Protein AF-A0A2B9E873-F1 (afdb_monomer)

Structure (mmCIF, N/CA/C/O backbone):
data_AF-A0A2B9E873-F1
#
_entry.id   AF-A0A2B9E873-F1
#
loop_
_atom_site.group_PDB
_atom_site.id
_atom_site.type_symbol
_atom_site.label_atom_id
_atom_site.label_alt_id
_atom_site.label_comp_id
_atom_site.label_asym_id
_atom_site.label_entity_id
_atom_site.label_seq_id
_atom_site.pdbx_PDB_ins_code
_atom_site.Cartn_x
_atom_site.Cartn_y
_atom_site.Cartn_z
_atom_site.occupancy
_atom_site.B_iso_or_equiv
_atom_site.auth_seq_id
_atom_site.auth_comp_id
_atom_site.auth_asym_id
_atom_site.auth_atom_id
_atom_site.pdbx_PDB_model_num
ATOM 1 N N . MET A 1 1 ? 6.343 -7.743 -10.467 1.00 76.81 1 MET A N 1
ATOM 2 C CA . MET A 1 1 ? 6.684 -6.297 -10.453 1.00 76.81 1 MET A CA 1
ATOM 3 C C . MET A 1 1 ? 8.105 -6.110 -9.955 1.00 76.81 1 MET A C 1
ATOM 5 O O . MET A 1 1 ? 8.601 -6.992 -9.264 1.00 76.81 1 MET A O 1
ATOM 9 N N . ARG A 1 2 ? 8.770 -4.999 -10.288 1.00 83.94 2 ARG A N 1
ATOM 10 C CA . ARG A 1 2 ? 10.109 -4.695 -9.752 1.00 83.94 2 ARG A CA 1
ATOM 11 C C . ARG A 1 2 ? 10.002 -4.169 -8.318 1.00 83.94 2 ARG A C 1
ATOM 13 O O . ARG A 1 2 ? 9.048 -3.472 -7.991 1.00 83.94 2 ARG A O 1
ATOM 20 N N . LYS A 1 3 ? 11.014 -4.428 -7.480 1.00 87.50 3 LYS A N 1
ATOM 21 C CA . LYS A 1 3 ? 11.056 -3.984 -6.069 1.00 87.50 3 LYS A CA 1
ATOM 22 C C . LYS A 1 3 ? 10.774 -2.485 -5.904 1.00 87.50 3 LYS A C 1
ATOM 24 O O . LYS A 1 3 ? 9.982 -2.103 -5.053 1.00 87.50 3 LYS A O 1
ATOM 29 N N . GLY A 1 4 ? 11.365 -1.644 -6.756 1.00 86.38 4 GLY A N 1
ATOM 30 C CA . GLY A 1 4 ? 11.126 -0.199 -6.725 1.00 86.38 4 GLY A CA 1
ATOM 31 C C . GLY A 1 4 ? 9.665 0.185 -6.985 1.00 86.38 4 GLY A C 1
ATOM 32 O O . GLY A 1 4 ? 9.165 1.111 -6.363 1.00 86.38 4 GLY A O 1
ATOM 33 N N . GLU A 1 5 ? 8.958 -0.537 -7.857 1.00 84.81 5 GLU A N 1
ATOM 34 C CA . GLU A 1 5 ? 7.540 -0.282 -8.165 1.00 84.81 5 GLU A CA 1
ATOM 35 C C . GLU A 1 5 ? 6.639 -0.653 -6.977 1.00 84.81 5 GLU A C 1
ATOM 37 O O . GLU A 1 5 ? 5.705 0.080 -6.671 1.00 84.81 5 GLU A O 1
ATOM 42 N N . ILE A 1 6 ? 6.956 -1.743 -6.266 1.00 87.75 6 ILE A N 1
ATOM 43 C CA . ILE A 1 6 ? 6.250 -2.150 -5.037 1.00 87.75 6 ILE A CA 1
ATOM 44 C C . ILE A 1 6 ? 6.419 -1.084 -3.948 1.00 87.75 6 ILE A C 1
ATOM 46 O O . ILE A 1 6 ? 5.447 -0.656 -3.339 1.00 87.75 6 ILE A O 1
ATOM 50 N N . LEU A 1 7 ? 7.647 -0.604 -3.737 1.00 88.44 7 LEU A N 1
ATOM 51 C CA . LEU A 1 7 ? 7.936 0.435 -2.740 1.00 88.44 7 LEU A CA 1
ATOM 52 C C . LEU A 1 7 ? 7.364 1.806 -3.127 1.00 88.44 7 LEU A C 1
ATOM 54 O O . LEU A 1 7 ? 7.104 2.647 -2.273 1.00 88.44 7 LEU A O 1
ATOM 58 N N . GLY A 1 8 ? 7.161 2.035 -4.423 1.00 87.19 8 GLY A N 1
ATOM 59 C CA . GLY A 1 8 ? 6.495 3.216 -4.953 1.00 87.19 8 GLY A CA 1
ATOM 60 C C . GLY A 1 8 ? 4.972 3.094 -5.008 1.00 87.19 8 GLY A C 1
ATOM 61 O O . GLY A 1 8 ? 4.328 4.007 -5.517 1.00 87.19 8 GLY A O 1
ATOM 62 N N . LEU A 1 9 ? 4.355 2.017 -4.528 1.00 87.88 9 LEU A N 1
ATOM 63 C CA . LEU A 1 9 ? 2.913 1.834 -4.671 1.00 87.88 9 LEU A CA 1
ATOM 64 C C . LEU A 1 9 ? 2.107 2.885 -3.888 1.00 87.88 9 LEU A C 1
ATOM 66 O O . LEU A 1 9 ? 2.588 3.490 -2.927 1.00 87.88 9 LEU A O 1
ATOM 70 N N . GLN A 1 10 ? 0.872 3.136 -4.323 1.00 87.69 10 GLN A N 1
ATOM 71 C CA . GLN A 1 10 ? -0.100 3.954 -3.597 1.00 87.69 10 GLN A CA 1
ATOM 72 C C . GLN A 1 10 ? -1.452 3.255 -3.583 1.00 87.69 10 GLN A C 1
ATOM 74 O O . GLN A 1 10 ? -1.867 2.722 -4.609 1.00 87.69 10 GLN A O 1
ATOM 79 N N . TRP A 1 11 ? -2.164 3.352 -2.459 1.00 88.56 11 TRP A N 1
ATOM 80 C CA . TRP A 1 11 ? -3.516 2.806 -2.302 1.00 88.56 11 TRP A CA 1
ATOM 81 C C . TRP A 1 11 ? -4.494 3.312 -3.365 1.00 88.56 11 TRP A C 1
ATOM 83 O O . TRP A 1 11 ? -5.229 2.521 -3.939 1.00 88.56 11 TRP A O 1
ATOM 93 N N . LYS A 1 12 ? -4.418 4.601 -3.727 1.00 87.62 12 LYS A N 1
ATOM 94 C CA . LYS A 1 12 ? -5.267 5.213 -4.768 1.00 87.62 12 LYS A CA 1
ATOM 95 C C . LYS A 1 12 ? -5.089 4.615 -6.172 1.00 87.62 12 LYS A C 1
ATOM 97 O O . LYS A 1 12 ? -5.859 4.932 -7.069 1.00 87.62 12 LYS A O 1
ATOM 102 N N . ASN A 1 13 ? -4.035 3.829 -6.388 1.00 85.69 13 ASN A N 1
ATOM 103 C CA . ASN A 1 13 ? -3.754 3.218 -7.680 1.00 85.69 13 ASN A CA 1
ATOM 104 C C . ASN A 1 13 ? -4.289 1.777 -7.792 1.00 85.69 13 ASN A C 1
ATOM 106 O O . ASN A 1 13 ? -4.108 1.158 -8.845 1.00 85.69 13 ASN A O 1
ATOM 110 N N . ILE A 1 14 ? -4.869 1.231 -6.719 1.00 87.31 14 ILE A N 1
ATOM 111 C CA . ILE A 1 14 ? -5.466 -0.105 -6.681 1.00 87.31 14 ILE A CA 1
ATOM 112 C C . ILE A 1 14 ? -6.971 0.046 -6.904 1.00 87.31 14 ILE A C 1
ATOM 114 O O . ILE A 1 14 ? -7.638 0.778 -6.179 1.00 87.31 14 ILE A O 1
ATOM 118 N N . ASP A 1 15 ? -7.490 -0.657 -7.904 1.00 86.94 15 ASP A N 1
ATOM 119 C CA . ASP A 1 15 ? -8.917 -0.781 -8.177 1.00 86.94 15 ASP A CA 1
ATOM 120 C C . ASP A 1 15 ? -9.356 -2.180 -7.729 1.00 86.94 15 ASP A C 1
ATOM 122 O O . ASP A 1 15 ? -9.077 -3.173 -8.406 1.00 86.94 15 ASP A O 1
ATOM 126 N N . PHE A 1 16 ? -9.977 -2.259 -6.550 1.00 84.31 16 PHE A N 1
ATOM 127 C CA . PHE A 1 16 ? -10.418 -3.521 -5.952 1.00 84.31 16 PHE A CA 1
ATOM 128 C C . PHE A 1 16 ? -11.589 -4.151 -6.718 1.00 84.31 16 PHE A C 1
ATOM 130 O O . PHE A 1 16 ? -11.627 -5.372 -6.847 1.00 84.31 16 PHE A O 1
ATOM 137 N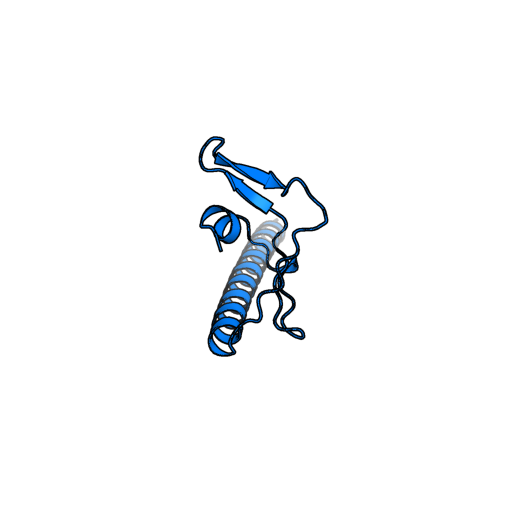 N . GLU A 1 17 ? -12.472 -3.334 -7.302 1.00 86.25 17 GLU A N 1
ATOM 138 C CA . GLU A 1 17 ? -13.625 -3.785 -8.095 1.00 86.25 17 GLU A CA 1
ATOM 139 C C . GLU A 1 17 ? -13.162 -4.488 -9.368 1.00 86.25 17 GLU A C 1
ATOM 141 O O . GLU A 1 17 ? -13.542 -5.619 -9.673 1.00 86.25 17 GLU A O 1
ATOM 146 N N . ARG A 1 18 ? -12.262 -3.832 -10.105 1.00 85.75 18 ARG A N 1
ATOM 147 C CA . ARG A 1 18 ? -11.692 -4.385 -11.338 1.00 85.75 18 ARG A CA 1
ATOM 148 C C . ARG A 1 18 ? -10.528 -5.331 -11.075 1.00 85.75 18 ARG A C 1
ATOM 150 O O . ARG A 1 18 ? -10.003 -5.919 -12.018 1.00 85.75 18 ARG A O 1
ATOM 157 N N . ARG A 1 19 ? -10.117 -5.480 -9.812 1.00 86.56 19 ARG A N 1
ATOM 158 C CA . ARG A 1 19 ? -8.963 -6.274 -9.367 1.00 86.56 19 ARG A CA 1
ATOM 159 C C . ARG A 1 19 ? -7.674 -5.877 -10.080 1.00 86.56 19 ARG A C 1
ATOM 161 O O . ARG A 1 19 ? -6.853 -6.736 -10.393 1.00 86.56 19 ARG A O 1
ATOM 168 N N . THR A 1 20 ? -7.511 -4.587 -10.370 1.00 84.69 20 THR A N 1
ATOM 169 C CA . THR A 1 20 ? -6.385 -4.082 -11.158 1.00 84.69 20 THR A CA 1
ATOM 170 C C . THR A 1 20 ? -5.485 -3.142 -10.375 1.00 84.69 20 THR A C 1
ATOM 172 O O . THR A 1 20 ? -5.891 -2.491 -9.415 1.00 84.69 20 THR A O 1
ATOM 175 N N . LEU A 1 21 ? -4.235 -3.047 -10.826 1.00 85.19 21 LEU A N 1
ATOM 176 C CA . LEU A 1 21 ? -3.259 -2.096 -10.319 1.00 85.19 21 LEU A CA 1
ATOM 177 C C . LEU A 1 21 ? -2.740 -1.194 -11.433 1.00 85.19 21 LEU A C 1
ATOM 179 O O . LEU A 1 21 ? -2.335 -1.672 -12.488 1.00 85.19 21 LEU A O 1
ATOM 183 N N . SER A 1 22 ? -2.646 0.105 -11.154 1.00 84.19 22 SER A N 1
ATOM 184 C CA . SER A 1 22 ? -1.877 1.043 -11.975 1.00 84.19 22 SER A CA 1
ATOM 185 C C . SER A 1 22 ? -0.532 1.386 -11.327 1.00 84.19 22 SER A C 1
ATOM 187 O O . SER A 1 22 ? -0.450 2.002 -10.265 1.00 84.19 22 SER A O 1
ATOM 189 N N . VAL A 1 23 ? 0.570 1.030 -11.983 1.00 81.81 23 VAL A N 1
ATOM 190 C CA . VAL A 1 23 ? 1.910 1.432 -11.534 1.00 81.81 23 VAL A CA 1
ATOM 191 C C . VAL A 1 23 ? 2.269 2.760 -12.192 1.00 81.81 23 VAL A C 1
ATOM 193 O O . VAL A 1 23 ? 2.451 2.809 -13.403 1.00 81.81 23 VAL A O 1
ATOM 196 N N . ASN A 1 24 ? 2.393 3.819 -11.389 1.00 83.44 24 ASN A N 1
ATOM 197 C CA . ASN A 1 24 ? 2.680 5.176 -11.883 1.00 83.44 24 ASN A CA 1
ATOM 198 C C . ASN A 1 24 ? 4.063 5.693 -11.455 1.00 83.44 24 ASN A C 1
ATOM 200 O O . ASN A 1 24 ? 4.635 6.562 -12.109 1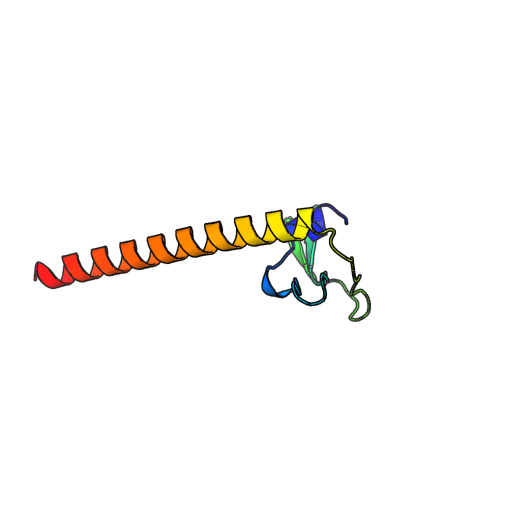.00 83.44 24 ASN A O 1
ATOM 204 N N . ARG A 1 25 ? 4.623 5.150 -10.369 1.00 86.69 25 ARG A N 1
ATOM 205 C CA . ARG A 1 25 ? 5.898 5.590 -9.794 1.00 86.69 25 ARG A CA 1
ATOM 206 C C . ARG A 1 25 ? 6.694 4.412 -9.246 1.00 86.69 25 ARG A C 1
ATOM 208 O O . ARG A 1 25 ? 6.141 3.345 -8.987 1.00 86.69 25 ARG A O 1
ATOM 215 N N . TYR A 1 26 ? 7.988 4.616 -9.054 1.00 87.69 26 TYR A N 1
ATOM 216 C CA . TYR A 1 26 ? 8.881 3.639 -8.449 1.00 87.69 26 TYR A CA 1
ATOM 217 C C . TYR A 1 26 ? 9.922 4.329 -7.568 1.00 87.69 26 TYR A C 1
ATOM 219 O O . TYR A 1 26 ? 10.316 5.468 -7.811 1.00 87.69 26 TYR A O 1
ATOM 227 N N . LEU A 1 27 ? 10.393 3.620 -6.549 1.00 90.19 27 LEU A N 1
ATOM 228 C CA . LEU A 1 27 ? 11.552 4.020 -5.768 1.00 90.19 27 LEU A CA 1
ATOM 229 C C . LEU A 1 27 ? 12.828 3.659 -6.535 1.00 90.19 27 LEU A C 1
ATOM 231 O O . LEU A 1 27 ? 13.098 2.483 -6.801 1.00 90.19 27 LEU A O 1
ATOM 235 N N . SER A 1 28 ? 13.606 4.672 -6.910 1.00 86.25 28 SER A N 1
ATOM 236 C CA . SER A 1 28 ? 14.899 4.481 -7.566 1.00 86.25 28 SER A CA 1
ATOM 237 C C . SER A 1 28 ? 15.950 4.079 -6.541 1.00 86.25 28 SER A C 1
ATOM 239 O O . SER A 1 28 ? 16.147 4.763 -5.541 1.00 86.25 28 SER A O 1
ATOM 241 N N . HIS A 1 29 ? 16.674 2.995 -6.811 1.00 83.19 29 HIS A N 1
ATOM 242 C CA . HIS A 1 29 ? 17.760 2.552 -5.937 1.00 83.19 29 HIS A CA 1
ATOM 243 C C . HIS A 1 29 ? 18.982 3.485 -5.991 1.00 83.19 29 HIS A C 1
ATOM 245 O O . HIS A 1 29 ? 19.725 3.582 -5.022 1.00 83.19 29 HIS A O 1
ATOM 251 N N . ILE A 1 30 ? 19.183 4.181 -7.116 1.00 85.38 30 ILE A N 1
ATOM 252 C CA . ILE A 1 30 ? 20.361 5.029 -7.355 1.00 85.38 30 ILE A CA 1
ATOM 253 C C . ILE A 1 30 ? 20.206 6.359 -6.623 1.00 85.38 30 ILE A C 1
ATOM 255 O O . ILE A 1 30 ? 21.060 6.763 -5.845 1.00 85.38 30 ILE A O 1
ATOM 259 N N . THR A 1 31 ? 19.083 7.033 -6.852 1.00 86.25 31 THR A N 1
ATOM 260 C CA . THR A 1 31 ? 18.835 8.370 -6.301 1.00 86.25 31 THR A CA 1
ATOM 261 C C . THR A 1 31 ? 18.131 8.326 -4.948 1.00 86.25 31 THR A C 1
ATOM 263 O O . THR A 1 31 ? 17.905 9.376 -4.362 1.00 86.25 31 THR A O 1
ATOM 266 N N . LYS A 1 32 ? 17.659 7.150 -4.505 1.00 85.12 32 LYS A N 1
ATOM 267 C CA . LYS A 1 32 ? 16.777 6.936 -3.336 1.00 85.12 32 LYS A CA 1
ATOM 268 C C . LYS A 1 32 ? 15.457 7.732 -3.328 1.00 85.12 32 LYS A C 1
ATOM 270 O O . LYS A 1 32 ? 14.655 7.568 -2.420 1.00 85.12 32 LYS A O 1
ATOM 275 N N . GLY A 1 33 ? 15.208 8.562 -4.339 1.00 87.31 33 GLY A N 1
ATOM 276 C CA . GLY A 1 33 ? 13.950 9.275 -4.552 1.00 87.31 33 GLY A CA 1
ATOM 277 C C . GLY A 1 33 ? 12.872 8.458 -5.270 1.00 87.31 33 GLY A C 1
ATOM 278 O O . GLY A 1 33 ? 13.149 7.443 -5.923 1.00 87.31 33 GLY A O 1
ATOM 279 N N . LEU A 1 34 ? 11.633 8.942 -5.165 1.00 87.44 34 LEU A N 1
ATOM 280 C CA . LEU A 1 34 ? 10.497 8.475 -5.957 1.00 87.44 34 LEU A CA 1
ATOM 281 C C . LEU A 1 34 ? 10.537 9.119 -7.343 1.00 87.44 34 LEU A C 1
ATOM 283 O O . LEU A 1 34 ? 10.667 10.333 -7.459 1.00 87.44 34 LEU A O 1
ATOM 287 N N . HIS A 1 35 ? 10.396 8.300 -8.381 1.00 85.25 35 HIS A N 1
ATOM 288 C CA . HIS A 1 35 ? 10.374 8.742 -9.773 1.00 85.25 35 HIS A CA 1
ATOM 289 C C . HIS A 1 35 ? 9.097 8.288 -10.454 1.00 85.25 35 HIS A C 1
ATOM 291 O O . HIS A 1 35 ? 8.624 7.170 -10.232 1.00 85.25 35 HIS A 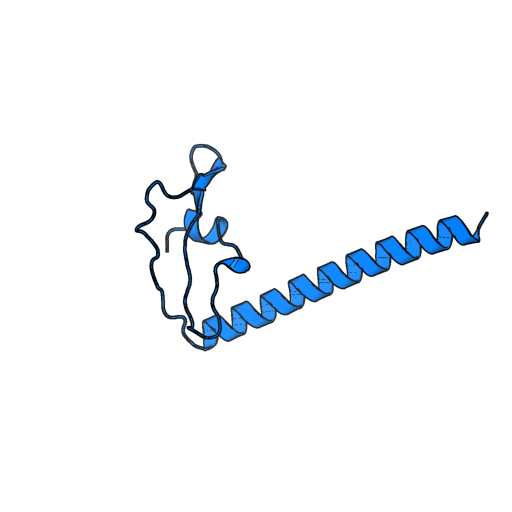O 1
ATOM 297 N N . GLU A 1 36 ? 8.564 9.145 -11.314 1.00 84.00 36 GLU A N 1
ATOM 298 C CA . GLU A 1 36 ? 7.451 8.797 -12.187 1.00 84.00 36 GLU A CA 1
ATOM 299 C C . GLU A 1 36 ? 7.941 7.968 -13.374 1.00 84.00 36 GLU A C 1
ATOM 301 O O . GLU A 1 36 ? 9.067 8.106 -13.865 1.00 84.00 36 GLU A O 1
ATOM 306 N N . LEU A 1 37 ? 7.089 7.064 -13.848 1.00 75.19 37 LEU A N 1
ATOM 307 C CA . LEU A 1 37 ? 7.382 6.322 -15.064 1.00 75.19 37 LEU A CA 1
ATOM 308 C C . LEU A 1 37 ? 7.265 7.267 -16.268 1.00 75.19 37 LEU A C 1
ATOM 310 O O . LEU A 1 37 ? 6.217 7.856 -16.500 1.00 75.19 37 LEU A O 1
ATOM 314 N N . LYS A 1 38 ? 8.337 7.365 -17.069 1.00 66.31 38 LYS A N 1
ATOM 315 C CA . LYS A 1 38 ? 8.485 8.307 -18.202 1.00 66.31 38 LYS A CA 1
ATOM 316 C C . LYS A 1 38 ? 7.480 8.147 -19.361 1.00 66.31 38 LYS A C 1
ATOM 318 O O . LYS A 1 38 ? 7.666 8.757 -20.404 1.00 66.31 38 LYS A O 1
ATOM 323 N N . THR A 1 39 ? 6.435 7.333 -19.234 1.00 57.47 39 THR A N 1
ATOM 324 C CA . THR A 1 39 ? 5.420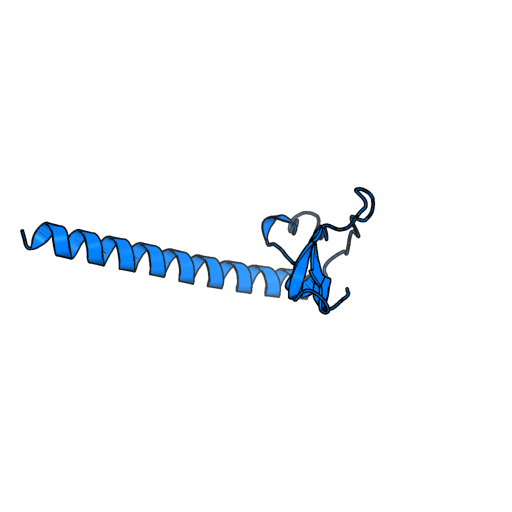 7.168 -20.286 1.00 57.47 39 THR A CA 1
ATOM 325 C C . THR A 1 39 ? 4.037 6.926 -19.690 1.00 57.47 39 THR A C 1
ATOM 327 O O . THR A 1 39 ? 3.857 6.060 -18.835 1.00 57.47 39 THR A O 1
ATOM 330 N N . SER A 1 40 ? 3.045 7.644 -20.222 1.00 54.31 40 SER A N 1
ATOM 331 C CA . SER A 1 40 ? 1.604 7.492 -19.957 1.00 54.31 40 SER A CA 1
ATOM 332 C C . SER A 1 40 ? 1.046 6.102 -20.310 1.00 54.31 40 SER A C 1
ATOM 334 O O . SER A 1 40 ? -0.082 5.771 -19.948 1.00 54.31 40 SER A O 1
ATOM 336 N N . SER A 1 41 ? 1.834 5.271 -21.000 1.00 49.62 41 SER A N 1
ATOM 337 C CA . SER A 1 41 ? 1.422 4.008 -21.612 1.00 49.62 41 SER A CA 1
ATOM 338 C C . SER A 1 41 ? 1.720 2.752 -20.789 1.00 49.62 41 SER A C 1
ATOM 340 O O . SER A 1 41 ? 1.398 1.652 -21.233 1.00 49.62 41 SER A O 1
ATOM 342 N N . ARG A 1 42 ? 2.303 2.856 -19.586 1.00 53.94 42 ARG A N 1
ATOM 343 C CA . ARG A 1 42 ? 2.686 1.668 -18.797 1.00 53.94 42 ARG A CA 1
ATOM 344 C C . ARG A 1 42 ? 1.771 1.396 -17.600 1.00 53.94 42 ARG A C 1
ATOM 346 O O . ARG A 1 42 ? 2.234 0.985 -16.539 1.00 53.94 42 ARG A O 1
ATOM 353 N N . LYS A 1 43 ? 0.456 1.538 -17.797 1.00 57.44 43 LYS A N 1
ATOM 354 C CA . LYS A 1 43 ? -0.556 0.926 -16.922 1.00 57.44 43 LYS A CA 1
ATOM 355 C C . LYS A 1 43 ? -0.511 -0.587 -17.134 1.00 57.44 43 LYS A C 1
ATOM 357 O O . LYS A 1 43 ? -1.169 -1.123 -18.020 1.00 57.44 43 LYS A O 1
ATOM 362 N N . ARG A 1 44 ? 0.342 -1.289 -16.388 1.00 64.00 44 ARG A N 1
ATOM 363 C CA . ARG A 1 44 ? 0.304 -2.755 -16.381 1.00 64.00 44 ARG A CA 1
ATOM 364 C C . ARG A 1 44 ? -0.863 -3.191 -15.519 1.00 64.00 44 ARG A C 1
ATOM 366 O O . ARG A 1 44 ? -0.728 -3.233 -14.303 1.00 64.00 44 ARG A O 1
ATOM 373 N N . PHE A 1 45 ? -1.971 -3.527 -16.163 1.00 64.88 45 PHE A N 1
ATOM 374 C CA . PHE A 1 45 ? -3.088 -4.176 -15.501 1.00 64.88 45 PHE A CA 1
ATOM 375 C C . PHE A 1 45 ? -2.643 -5.571 -15.062 1.00 64.88 45 PHE A C 1
ATOM 377 O O . PHE A 1 45 ? -2.452 -6.472 -15.875 1.00 64.88 45 PHE A O 1
ATOM 384 N N . LEU A 1 46 ? -2.396 -5.711 -13.766 1.00 70.38 46 LEU A N 1
ATOM 385 C CA . LEU A 1 46 ? -2.212 -6.997 -13.114 1.00 70.38 46 LEU A CA 1
ATOM 386 C C . LEU A 1 46 ? -3.546 -7.362 -12.485 1.00 70.38 46 LEU A C 1
ATOM 388 O O . LEU A 1 46 ? -4.057 -6.583 -11.686 1.00 70.38 46 LEU A O 1
ATOM 392 N N . ILE A 1 47 ? -4.093 -8.514 -12.866 1.00 77.56 47 ILE A N 1
ATOM 393 C CA . ILE A 1 4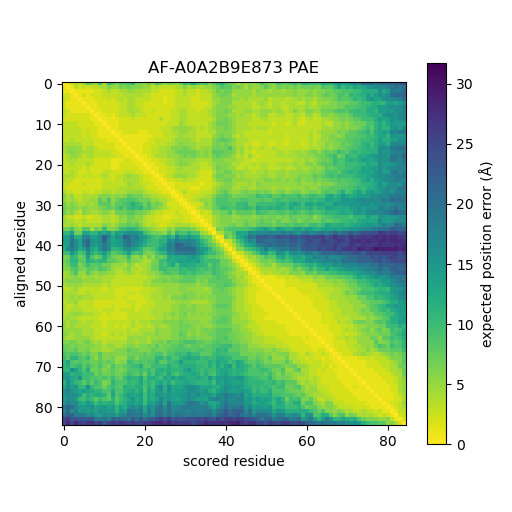7 ? -5.258 -9.079 -12.193 1.00 77.56 47 ILE A CA 1
ATOM 394 C C . ILE A 1 47 ? -4.768 -9.668 -10.874 1.00 77.56 47 ILE A C 1
ATOM 396 O O . ILE A 1 47 ? -3.884 -10.528 -10.869 1.00 77.56 47 ILE A O 1
ATOM 400 N N . PHE A 1 48 ? -5.316 -9.190 -9.763 1.00 82.50 48 PHE A N 1
ATOM 401 C CA . PHE A 1 48 ? -5.003 -9.746 -8.455 1.00 82.50 48 PHE A CA 1
ATOM 402 C C . PHE A 1 48 ? -5.809 -11.023 -8.182 1.00 82.50 48 PHE A C 1
ATOM 404 O O . PHE A 1 48 ? -7.032 -11.017 -8.344 1.00 82.50 48 PHE A O 1
ATOM 411 N N . PRO A 1 49 ? -5.152 -12.103 -7.722 1.00 86.94 49 PRO A N 1
ATOM 412 C CA . PRO A 1 49 ? -5.834 -13.228 -7.093 1.00 86.94 49 PRO A CA 1
ATOM 413 C C . PRO A 1 49 ? -6.610 -12.781 -5.846 1.00 86.94 49 PRO A C 1
ATOM 415 O O . PRO A 1 49 ? -6.185 -11.847 -5.160 1.00 86.94 49 PRO A O 1
ATOM 418 N N . ASP A 1 50 ? -7.687 -13.491 -5.497 1.00 86.69 50 ASP A N 1
ATOM 419 C CA . ASP A 1 50 ? -8.528 -13.160 -4.334 1.00 86.69 50 ASP A CA 1
ATOM 420 C C . ASP A 1 50 ? -7.721 -13.069 -3.032 1.00 86.69 50 ASP A C 1
ATOM 422 O O . ASP A 1 50 ? -7.873 -12.115 -2.273 1.00 86.69 50 ASP A O 1
ATOM 426 N N . ILE A 1 51 ? -6.767 -13.983 -2.823 1.00 91.38 51 ILE A N 1
ATOM 427 C CA . ILE A 1 51 ? -5.888 -13.969 -1.643 1.00 91.38 51 ILE A CA 1
ATOM 428 C C . ILE A 1 51 ? -5.082 -12.666 -1.520 1.00 91.38 51 ILE A C 1
ATOM 430 O O . ILE A 1 51 ? -4.839 -12.172 -0.422 1.00 91.38 51 ILE A O 1
ATOM 434 N N . THR A 1 52 ? -4.677 -12.077 -2.649 1.00 89.75 52 THR A N 1
ATOM 435 C CA . THR A 1 52 ? -3.944 -10.807 -2.656 1.00 89.75 52 THR A CA 1
ATOM 436 C C . THR A 1 52 ? -4.873 -9.641 -2.340 1.00 89.75 52 THR A C 1
ATOM 438 O O . THR A 1 52 ? -4.472 -8.736 -1.614 1.00 89.75 52 THR A O 1
ATOM 441 N N . LEU A 1 53 ? -6.113 -9.670 -2.836 1.00 88.69 53 LEU A N 1
ATOM 442 C CA . LEU A 1 53 ? -7.115 -8.649 -2.525 1.00 88.69 53 LEU A CA 1
ATOM 443 C C . LEU A 1 53 ? -7.481 -8.658 -1.041 1.00 88.69 53 LEU A C 1
ATOM 445 O O . LEU A 1 53 ? -7.527 -7.590 -0.438 1.00 88.69 53 LEU A O 1
ATOM 449 N N . MET A 1 54 ? -7.656 -9.841 -0.447 1.00 91.12 54 MET A N 1
ATOM 450 C CA . MET A 1 54 ? -7.913 -9.986 0.990 1.00 91.12 54 MET A CA 1
ATOM 451 C C . MET A 1 54 ? -6.766 -9.394 1.814 1.00 91.12 54 MET A C 1
ATOM 453 O O . MET A 1 54 ? -6.991 -8.504 2.626 1.00 91.12 54 MET A O 1
ATOM 457 N N . ALA A 1 55 ? -5.520 -9.782 1.523 1.00 92.44 55 ALA A N 1
ATOM 458 C CA . ALA A 1 55 ? -4.355 -9.256 2.235 1.00 92.44 55 ALA A CA 1
ATOM 459 C C . ALA A 1 55 ? -4.194 -7.728 2.088 1.00 92.44 55 ALA A C 1
ATOM 461 O O . ALA A 1 55 ? -3.800 -7.046 3.035 1.00 92.44 55 ALA A O 1
ATOM 462 N N . LEU A 1 56 ? -4.496 -7.176 0.906 1.00 90.19 56 LEU A N 1
ATOM 463 C CA . LEU A 1 56 ? -4.476 -5.731 0.672 1.00 90.19 56 LEU A CA 1
ATOM 464 C C . LEU A 1 56 ? -5.581 -5.011 1.453 1.00 90.19 56 LEU A C 1
ATOM 466 O O . LEU A 1 56 ? -5.322 -3.942 2.000 1.00 90.19 56 LEU A O 1
ATOM 470 N N . ASN A 1 57 ? -6.781 -5.587 1.519 1.00 90.06 57 ASN A N 1
ATOM 471 C CA . ASN A 1 57 ? -7.903 -5.015 2.255 1.00 90.06 57 ASN A CA 1
ATOM 472 C C . ASN A 1 57 ? -7.650 -5.018 3.769 1.00 90.06 57 ASN A C 1
ATOM 474 O O . ASN A 1 57 ? -7.796 -3.980 4.409 1.00 90.06 57 ASN A O 1
ATOM 478 N N . ASP A 1 58 ? -7.171 -6.135 4.319 1.00 93.12 58 ASP A N 1
ATOM 479 C CA . ASP A 1 58 ? -6.803 -6.246 5.736 1.00 93.12 58 ASP A CA 1
ATOM 480 C C . ASP A 1 58 ? -5.733 -5.215 6.112 1.00 93.12 58 ASP A C 1
ATOM 482 O O . ASP A 1 58 ? -5.780 -4.576 7.164 1.00 93.12 58 ASP A O 1
ATOM 486 N N . HIS A 1 59 ? -4.745 -5.025 5.235 1.00 92.31 59 HIS A N 1
ATOM 487 C CA . HIS A 1 59 ? -3.702 -4.039 5.470 1.00 92.31 59 HIS A CA 1
ATOM 488 C C . HIS A 1 59 ? -4.229 -2.598 5.375 1.00 92.31 59 HIS A C 1
ATOM 490 O O . HIS A 1 59 ? -3.823 -1.749 6.171 1.00 92.31 59 HIS A O 1
ATOM 496 N N . LEU A 1 60 ? -5.153 -2.316 4.450 1.00 89.44 60 LEU A N 1
ATOM 497 C CA . LEU A 1 60 ? -5.796 -1.007 4.333 1.00 89.44 60 LEU A CA 1
ATOM 498 C C . LEU A 1 60 ? -6.634 -0.672 5.576 1.00 89.44 60 LEU A C 1
ATOM 500 O O . LEU A 1 60 ? -6.572 0.465 6.050 1.00 89.44 60 LEU A O 1
ATOM 504 N N . GLN A 1 61 ? -7.359 -1.652 6.126 1.00 91.19 61 GLN A N 1
ATOM 505 C CA . GLN A 1 61 ? -8.123 -1.497 7.366 1.00 91.19 61 GLN A CA 1
ATOM 506 C C . GLN A 1 61 ? -7.214 -1.126 8.538 1.00 91.19 61 GLN A C 1
ATOM 508 O O . GLN A 1 61 ? -7.438 -0.086 9.156 1.00 91.19 61 GLN A O 1
ATOM 513 N N . LYS A 1 62 ? -6.117 -1.864 8.750 1.00 92.25 62 LYS A N 1
ATOM 514 C CA . LYS A 1 62 ? -5.131 -1.552 9.801 1.00 92.25 62 LYS A CA 1
ATOM 515 C C . LYS A 1 62 ? -4.591 -0.126 9.700 1.00 92.25 62 LYS A C 1
ATOM 517 O O . LYS A 1 62 ? -4.584 0.608 10.679 1.00 92.25 62 LYS A O 1
ATOM 522 N N . ILE A 1 63 ? -4.211 0.312 8.496 1.00 89.69 63 ILE A N 1
ATOM 523 C CA . ILE A 1 63 ? -3.727 1.687 8.279 1.00 89.69 63 ILE A CA 1
ATOM 524 C C . ILE A 1 63 ? -4.816 2.721 8.604 1.00 89.69 63 ILE A C 1
ATOM 526 O O . ILE A 1 63 ? -4.512 3.821 9.065 1.00 89.69 63 ILE A O 1
ATOM 530 N N . SER A 1 64 ? -6.082 2.417 8.312 1.00 89.06 64 SER A N 1
ATOM 531 C CA . SER A 1 64 ? -7.195 3.324 8.605 1.00 89.06 64 SER A CA 1
ATOM 532 C C . SER A 1 64 ? -7.483 3.430 10.104 1.00 89.06 64 SER A C 1
ATOM 534 O O . SER A 1 64 ? -7.728 4.534 10.592 1.00 89.06 64 SER A O 1
ATOM 536 N N . GLU A 1 65 ? -7.377 2.316 10.828 1.00 91.06 65 GLU A N 1
ATOM 537 C CA . GLU A 1 65 ? -7.517 2.242 12.283 1.00 91.06 65 GLU A CA 1
ATOM 538 C C . GLU A 1 65 ?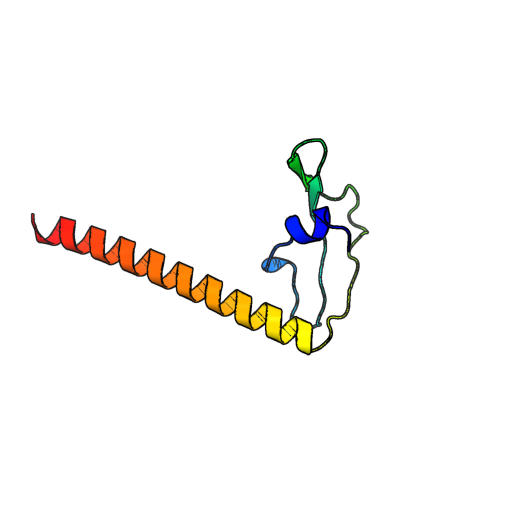 -6.404 3.040 12.962 1.00 91.06 65 GLU A C 1
ATOM 540 O O . GLU A 1 65 ? -6.694 3.982 13.695 1.00 91.06 65 GLU A O 1
ATOM 545 N N . GLU A 1 66 ? -5.144 2.782 12.599 1.00 90.56 66 GLU A N 1
ATOM 546 C CA . GLU A 1 66 ? -3.979 3.514 13.112 1.00 90.56 66 GLU A CA 1
ATOM 547 C C . GLU A 1 66 ? -4.10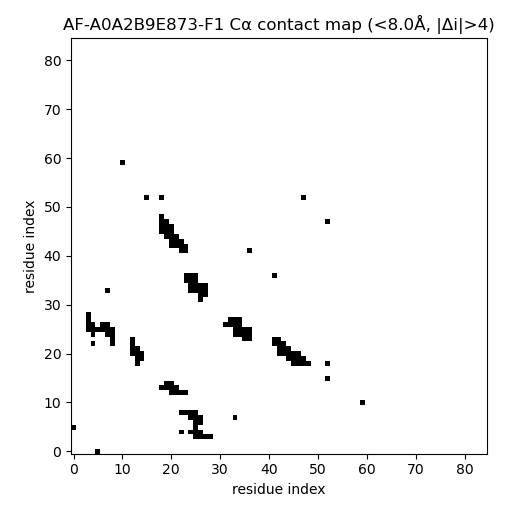8 5.030 12.896 1.00 90.56 66 GLU A C 1
ATOM 549 O O . GLU A 1 66 ? -3.814 5.830 13.786 1.00 90.56 66 GLU A O 1
ATOM 554 N N . LYS A 1 67 ? -4.592 5.451 11.719 1.00 86.50 67 LYS A N 1
ATOM 555 C CA . LYS A 1 67 ? -4.850 6.870 11.431 1.00 86.50 67 LYS A CA 1
ATOM 556 C C . LYS A 1 67 ? -5.975 7.442 12.284 1.00 86.50 67 LYS A C 1
ATOM 558 O O . LYS A 1 67 ? -5.842 8.561 12.773 1.00 86.50 67 LYS A O 1
ATOM 563 N N . SER A 1 68 ? -7.080 6.714 12.434 1.00 89.25 68 SER A N 1
ATOM 564 C CA . SER A 1 68 ? -8.201 7.119 13.288 1.00 89.25 68 SER A CA 1
ATOM 565 C C . SER A 1 68 ? -7.733 7.307 14.729 1.00 89.25 68 SER A C 1
ATOM 567 O O . SER A 1 68 ? -8.042 8.321 15.353 1.00 89.25 68 SER A O 1
ATOM 569 N N . ASP A 1 69 ? -6.957 6.360 15.241 1.00 90.56 69 ASP A N 1
ATOM 570 C CA . ASP A 1 69 ? -6.473 6.380 16.615 1.00 90.56 69 ASP A CA 1
AT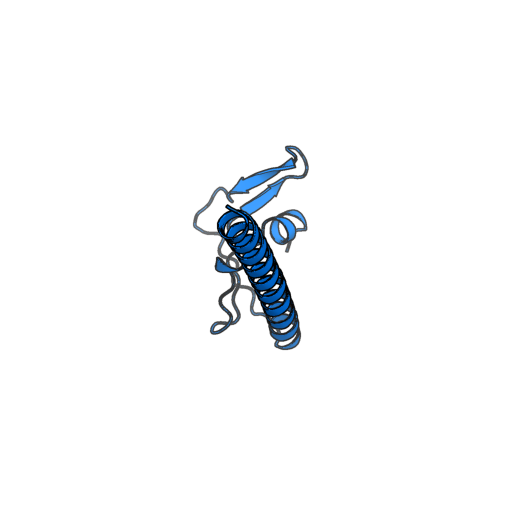OM 571 C C . ASP A 1 69 ? -5.485 7.523 16.839 1.00 90.56 69 ASP A C 1
ATOM 573 O O . ASP A 1 69 ? -5.583 8.236 17.838 1.00 90.56 69 ASP A O 1
ATOM 577 N N . MET A 1 70 ? -4.617 7.792 15.860 1.00 90.81 70 MET A N 1
ATOM 578 C CA . MET A 1 70 ? -3.744 8.964 15.874 1.00 90.81 70 MET A CA 1
ATOM 579 C C . MET A 1 70 ? -4.544 10.275 15.915 1.00 90.81 70 MET A C 1
ATOM 581 O O . MET A 1 70 ? -4.230 11.166 16.704 1.00 90.81 70 MET A O 1
ATOM 585 N N . VAL A 1 71 ? -5.596 10.402 15.099 1.00 88.69 71 VAL A N 1
ATOM 586 C CA . VAL A 1 71 ? -6.455 11.599 15.079 1.00 88.69 71 VAL A CA 1
ATOM 587 C C . VAL A 1 71 ? -7.189 11.767 16.407 1.00 88.69 71 VAL A C 1
ATOM 589 O O . VAL A 1 71 ? -7.201 12.869 16.955 1.00 88.69 71 VAL A O 1
ATOM 592 N N . LYS A 1 72 ? -7.761 10.690 16.958 1.00 90.00 72 LYS A N 1
ATOM 593 C CA . LYS A 1 72 ? -8.411 10.715 18.276 1.00 90.00 72 LYS A CA 1
ATOM 594 C C . LYS A 1 72 ? -7.436 11.168 19.357 1.00 90.00 72 LYS A C 1
ATOM 596 O O . LYS A 1 72 ? -7.773 12.073 20.110 1.00 90.00 72 LYS A O 1
ATOM 601 N N . ALA A 1 73 ? -6.224 10.613 19.387 1.00 91.56 73 ALA A N 1
ATOM 602 C CA . ALA A 1 73 ? -5.201 10.983 20.361 1.00 91.56 73 ALA A CA 1
ATOM 603 C C . ALA A 1 73 ? -4.848 12.479 20.298 1.00 91.56 73 ALA A C 1
ATOM 605 O O . ALA A 1 73 ? -4.781 13.140 21.334 1.00 91.56 73 ALA A O 1
ATOM 606 N N . ILE A 1 74 ? -4.690 13.033 19.090 1.00 91.50 74 ILE A N 1
ATOM 607 C CA . ILE A 1 74 ? -4.433 14.468 18.894 1.00 91.50 74 ILE A CA 1
AT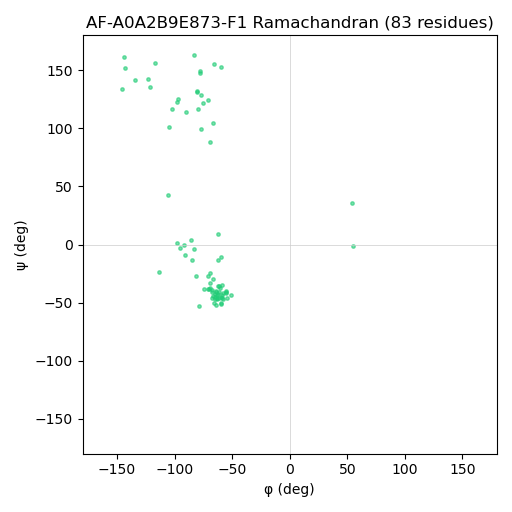OM 608 C C . ILE A 1 74 ? -5.615 15.307 19.396 1.00 91.50 74 ILE A C 1
ATOM 610 O O . ILE A 1 74 ? -5.413 16.275 20.125 1.00 91.50 74 ILE A O 1
ATOM 614 N N . MET A 1 75 ? -6.847 14.931 19.049 1.00 90.56 75 MET A N 1
ATOM 615 C CA . MET A 1 75 ? -8.047 15.664 19.471 1.00 90.56 75 MET A CA 1
ATOM 616 C C . MET A 1 75 ? -8.240 15.628 20.989 1.00 90.56 75 MET A C 1
ATOM 618 O O . MET A 1 75 ? -8.569 16.650 21.584 1.00 90.56 75 MET A O 1
ATOM 622 N N . THR A 1 76 ? -7.987 14.485 21.630 1.00 91.88 76 THR A N 1
ATOM 623 C CA . THR A 1 76 ? -8.022 14.358 23.092 1.00 91.88 76 THR A CA 1
ATOM 624 C C . THR A 1 76 ? -6.957 15.231 23.753 1.00 91.88 76 THR A C 1
ATOM 626 O O . THR A 1 76 ? -7.266 15.924 24.720 1.00 91.88 76 THR A O 1
ATOM 629 N N . ALA A 1 77 ? -5.731 15.260 23.218 1.00 91.81 77 ALA A N 1
ATOM 630 C CA . ALA A 1 77 ? -4.663 16.111 23.741 1.00 91.81 77 ALA A CA 1
ATOM 631 C C . ALA A 1 77 ? -5.004 17.608 23.631 1.00 91.81 77 ALA A C 1
ATOM 633 O O . ALA A 1 77 ? -4.808 18.356 24.587 1.00 91.81 77 ALA A O 1
ATOM 634 N N . ILE A 1 78 ? -5.572 18.038 22.497 1.00 91.62 78 ILE A N 1
ATOM 635 C CA . ILE A 1 78 ? -6.021 19.425 22.296 1.00 91.62 78 ILE A CA 1
ATOM 636 C C . ILE A 1 78 ? -7.166 19.769 23.257 1.00 91.62 78 ILE A C 1
ATOM 638 O O . ILE A 1 78 ? -7.126 20.811 23.904 1.00 91.62 78 ILE A O 1
ATOM 642 N N . TRP A 1 79 ? -8.170 18.895 23.383 1.00 91.19 79 TRP A N 1
ATOM 643 C CA . TRP A 1 79 ? -9.313 19.118 24.273 1.00 91.19 79 TRP A CA 1
ATOM 644 C C . TRP A 1 79 ? -8.895 19.233 25.744 1.00 91.19 79 TRP A C 1
ATOM 646 O O . TRP A 1 79 ? -9.388 20.108 26.454 1.00 91.19 79 TRP A O 1
ATOM 656 N N . SER A 1 80 ? -7.953 18.394 26.188 1.00 89.25 80 SER A N 1
ATOM 657 C CA . SER A 1 80 ? -7.398 18.453 27.546 1.00 89.25 80 SER A CA 1
ATOM 658 C C . SER A 1 80 ? -6.697 19.786 27.809 1.00 89.25 80 SER A C 1
ATOM 660 O O . SER A 1 80 ? -6.966 20.421 28.820 1.00 89.25 80 SER A O 1
ATOM 662 N N . ALA A 1 81 ? -5.867 20.253 26.872 1.00 88.75 81 ALA A N 1
ATOM 663 C CA . ALA A 1 81 ? -5.135 21.512 27.013 1.00 88.75 81 ALA A CA 1
ATOM 664 C C . ALA A 1 81 ? -6.048 22.752 27.028 1.00 88.75 81 ALA A C 1
ATOM 666 O O . ALA A 1 81 ? -5.708 23.756 27.643 1.00 88.75 81 ALA A O 1
ATOM 667 N N . VAL A 1 82 ? -7.201 22.691 26.354 1.00 86.44 82 VAL A N 1
ATOM 668 C CA . VAL A 1 82 ? -8.201 23.773 26.353 1.00 86.44 82 VAL A CA 1
ATOM 669 C C . VAL A 1 82 ? -9.084 23.738 27.604 1.00 86.44 82 VAL A C 1
ATOM 671 O O . VAL A 1 82 ? -9.579 24.778 28.013 1.00 86.44 82 VAL A O 1
ATOM 674 N N . SER A 1 83 ? -9.282 22.567 28.217 1.00 76.31 83 SER A N 1
ATOM 675 C CA . SER A 1 83 ? -10.146 22.405 29.400 1.00 76.31 83 SER A CA 1
ATOM 676 C C . SER A 1 83 ? -9.444 22.717 30.730 1.00 76.31 83 SER A C 1
ATOM 678 O O . SER A 1 83 ? -10.111 22.823 31.755 1.00 76.31 83 SER A O 1
ATOM 680 N N . GLU A 1 84 ? -8.112 22.823 30.729 1.00 72.75 84 GLU A N 1
ATOM 681 C CA . GLU A 1 84 ? -7.292 23.193 31.895 1.00 72.75 84 GLU A CA 1
ATOM 682 C C . GLU A 1 84 ? -7.017 24.710 32.001 1.00 72.75 84 GLU A C 1
ATOM 684 O O . GLU A 1 84 ? -6.359 25.141 32.950 1.00 72.75 84 GLU A O 1
ATOM 689 N N . VAL A 1 85 ? -7.527 25.518 31.058 1.00 57.81 85 VAL A N 1
ATOM 690 C CA . VAL A 1 85 ? -7.455 26.996 31.037 1.00 57.81 85 VAL A CA 1
ATOM 691 C C . VAL A 1 85 ? -8.829 27.587 31.326 1.00 57.81 85 VAL A C 1
ATOM 693 O O . VAL A 1 85 ? -8.889 28.544 32.130 1.00 57.81 85 VAL A O 1
#

Nearest PDB structures (foldseek):
  6en0-assembly1_B  TM=8.111E-01  e=1.115E-02  Enterococcus faecalis
  6pke-assembly1_A  TM=4.273E-01  e=7.117E+00  Homo sapiens

Organism: Bacillus cereus (NCBI:txid1396)

InterPro domains:
  IPR002104 Integrase, catalytic domain [PS51898] (1-85)
  IPR011010 DNA breaking-rejoining enzyme, catalytic core [SSF56349] (1-64)
  IPR013762 Integrase-like, catalytic domain superfamily [G3DSA:1.10.443.10] (1-75)

pLDDT: mean 83.98, std 9.91, range [49.62, 93.12]

Mean predicted aligned error: 7.83 Å

Secondary structure (DSSP, 8-state):
--HHHHHT--GGGEETTTTEE---EEE-TTT-SEEE-S-TT----PPPPHHHHHHHHHHHHHHHHHHHHHHHHHHHHHHHHHHT-

Foldseek 3Di:
DDPFQVVLADPVQQDLPQQFGARFWGQDPVVRDIDGDPDPPPRPTDRDDPVVSVVVVVVVVVVVVVVVVVVVVVVVVVVVVVVVD

Sequence (85 aa):
MRKGEILGLQWKNIDFERRTLSVNRYLSHITKGLHELKTSSRKRFLIFPDITLMALNDHLQKISEEKSDMVKAIMTAIWSAVSEV

Solvent-accessible surface area (backbone atoms only — not comparable to full-atom values): 4998 Å² total; per-residue (Å²): 134,55,72,31,40,64,73,32,59,56,77,92,37,52,39,76,90,78,28,31,36,49,60,60,32,23,36,38,84,85,79,70,43,80,41,70,59,96,53,97,80,55,63,55,74,45,78,58,55,68,71,55,50,51,54,51,51,56,51,51,49,53,56,50,50,55,49,50,53,52,52,51,53,52,52,52,52,52,51,52,65,61,71,77,109

Radius of gyration: 18.35 Å; Cα contacts (8 Å, |Δi|>4): 73; chains: 1; bounding box: 34×41×54 Å